Protein AF-A0A3C0Z8K0-F1 (afdb_monomer_lite)

Secondary structure (DSSP, 8-state):
-HHHHHHHHHHHHHHHHHHHT---GGGTSS-SS------SHHHHHHHHHHTS-SS--THHHHSSTT-----TT--S--STTHHHHHTTPPPPSS-TT-HHHH-

Foldseek 3Di:
DVVVVVVVVVVVVVVVVVVVPDDPCVVVVDDPDPDDDCPDPVSVVVVVVVPQFPADQCLVVLQDPNH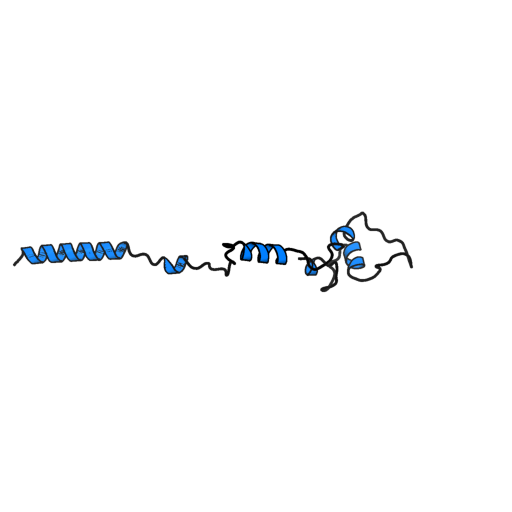DDPDPPPDPDPDPPSVCSVVVHQTDDQDGNHPVRRD

Structure (mmCIF, N/CA/C/O backbone):
data_AF-A0A3C0Z8K0-F1
#
_entry.id   AF-A0A3C0Z8K0-F1
#
loop_
_atom_site.group_PDB
_atom_site.id
_atom_site.type_symbol
_atom_site.label_atom_id
_atom_site.label_alt_id
_atom_site.label_comp_id
_atom_site.label_asym_id
_atom_site.label_entity_id
_atom_site.label_seq_id
_atom_site.pdbx_PDB_ins_code
_atom_site.Cartn_x
_atom_site.Cartn_y
_atom_site.Cartn_z
_atom_site.occupancy
_atom_site.B_iso_or_equiv
_atom_site.auth_seq_id
_atom_site.auth_comp_id
_atom_site.auth_asym_id
_atom_site.auth_atom_id
_atom_site.pdbx_PDB_model_num
ATOM 1 N N . MET A 1 1 ? -28.861 7.751 73.730 1.00 53.06 1 MET A N 1
ATOM 2 C CA . MET A 1 1 ? -28.472 8.427 72.463 1.00 53.06 1 MET A CA 1
ATOM 3 C C . MET A 1 1 ? -27.171 7.926 71.800 1.00 53.06 1 MET A C 1
ATOM 5 O O . MET A 1 1 ? -27.012 8.153 70.609 1.00 53.06 1 MET A O 1
ATOM 9 N N . LYS A 1 2 ? -26.239 7.225 72.479 1.00 55.94 2 LYS A N 1
ATOM 10 C CA . LYS A 1 2 ? -24.938 6.819 71.880 1.00 55.94 2 LYS A CA 1
ATOM 11 C C . LYS A 1 2 ? -24.999 5.697 70.816 1.00 55.94 2 LYS A C 1
ATOM 13 O O . LYS A 1 2 ? -24.159 5.689 69.922 1.00 55.94 2 LYS A O 1
ATOM 18 N N . LYS A 1 3 ? -25.985 4.786 70.869 1.00 57.97 3 LYS A N 1
ATOM 19 C CA . LYS A 1 3 ? -26.106 3.645 69.931 1.00 57.97 3 LYS A CA 1
ATOM 20 C C . LYS A 1 3 ? -26.362 4.087 68.477 1.00 57.97 3 LYS A C 1
ATOM 22 O O . LYS A 1 3 ? -25.677 3.609 67.580 1.00 57.97 3 LYS A O 1
ATOM 27 N N . ASN A 1 4 ? -27.227 5.080 68.248 1.00 62.09 4 ASN A N 1
ATOM 28 C CA . ASN A 1 4 ? -27.535 5.603 66.904 1.00 62.09 4 ASN A CA 1
ATOM 29 C C . ASN A 1 4 ? -26.304 6.206 66.211 1.00 62.09 4 ASN A C 1
ATOM 31 O O . ASN A 1 4 ? -26.113 6.026 65.013 1.00 62.09 4 ASN A O 1
ATOM 35 N N . LYS A 1 5 ? -25.402 6.829 66.981 1.00 69.31 5 LYS A N 1
ATOM 36 C CA . LYS A 1 5 ? -24.144 7.386 66.462 1.00 69.31 5 LYS A CA 1
ATOM 37 C C . LYS A 1 5 ? -23.197 6.300 65.937 1.00 69.31 5 LYS A C 1
ATOM 39 O O . LYS A 1 5 ? -22.395 6.578 65.053 1.00 69.31 5 LYS A O 1
ATOM 44 N N . HIS A 1 6 ? -23.287 5.071 66.449 1.00 75.94 6 HIS A N 1
ATOM 45 C CA . HIS A 1 6 ? -22.459 3.957 65.986 1.00 75.94 6 HIS A CA 1
ATOM 46 C C . HIS A 1 6 ? -22.990 3.334 64.688 1.00 75.94 6 HIS A C 1
ATOM 48 O O . HIS A 1 6 ? -22.188 3.013 63.814 1.00 75.94 6 HIS A O 1
ATOM 54 N N . TYR A 1 7 ? -24.315 3.233 64.531 1.00 84.00 7 TYR A N 1
ATOM 55 C CA . TYR A 1 7 ? -24.954 2.782 63.287 1.00 84.00 7 TYR A CA 1
ATOM 56 C C . TYR A 1 7 ? -24.739 3.773 62.141 1.00 84.00 7 TYR A C 1
ATOM 58 O O . TYR A 1 7 ? -24.374 3.356 61.049 1.00 84.00 7 TYR A O 1
ATOM 66 N N . ILE A 1 8 ? -24.841 5.080 62.413 1.00 86.38 8 ILE A N 1
ATOM 67 C CA . ILE A 1 8 ? -24.546 6.135 61.428 1.00 86.38 8 ILE A CA 1
ATOM 68 C C . ILE A 1 8 ? -23.086 6.052 60.963 1.00 86.38 8 ILE A C 1
ATOM 70 O O . ILE A 1 8 ? -22.814 6.114 59.770 1.00 86.38 8 ILE A O 1
ATOM 74 N N . LYS A 1 9 ? -22.137 5.838 61.886 1.00 86.00 9 LYS A N 1
ATOM 75 C CA . LYS A 1 9 ? -20.719 5.656 61.536 1.00 86.00 9 LYS A CA 1
ATOM 76 C C . LYS A 1 9 ? -20.472 4.409 60.682 1.00 86.00 9 LYS A C 1
ATOM 78 O O . LYS A 1 9 ? -19.659 4.470 59.772 1.00 86.00 9 LYS A O 1
ATOM 83 N N . ARG A 1 10 ? -21.157 3.295 60.965 1.00 89.06 10 ARG A N 1
ATOM 84 C CA . ARG A 1 10 ? -21.050 2.059 60.168 1.00 89.06 10 ARG A CA 1
ATOM 85 C C . ARG A 1 10 ? -21.654 2.226 58.776 1.00 89.06 10 ARG A C 1
ATOM 87 O O . ARG A 1 10 ? -21.037 1.793 57.813 1.00 89.06 10 ARG A O 1
ATOM 94 N N . ALA A 1 11 ? -22.807 2.887 58.677 1.00 88.62 11 ALA A N 1
ATOM 95 C CA . ALA A 1 11 ? -23.441 3.208 57.402 1.00 88.62 11 ALA A CA 1
ATOM 96 C C . ALA A 1 11 ? -22.541 4.106 56.540 1.00 88.62 11 ALA A C 1
ATOM 98 O O . ALA A 1 11 ? -22.325 3.799 55.376 1.00 88.62 11 ALA A O 1
ATOM 99 N N . LEU A 1 12 ? -21.935 5.139 57.140 1.00 89.81 12 LEU A N 1
ATOM 100 C CA . LEU A 1 12 ? -20.989 6.030 56.462 1.00 89.81 12 LEU A CA 1
ATOM 101 C C . LEU A 1 12 ? -19.750 5.281 55.943 1.00 89.81 12 LEU A C 1
ATOM 103 O O . LEU A 1 12 ? -19.271 5.551 54.845 1.00 89.81 12 LEU A O 1
ATOM 107 N N . LEU A 1 13 ? -19.230 4.332 56.726 1.00 90.19 13 LEU A N 1
ATOM 108 C CA . LEU A 1 13 ? -18.063 3.533 56.345 1.00 90.19 13 LEU A CA 1
ATOM 109 C C . LEU A 1 13 ? -18.383 2.587 55.176 1.00 90.19 13 LEU A C 1
ATOM 111 O O . LEU A 1 13 ? -17.567 2.423 54.275 1.00 90.19 13 LEU A O 1
ATOM 115 N N . LEU A 1 14 ? -19.589 2.013 55.172 1.00 89.44 14 LEU A N 1
ATOM 116 C CA . LEU A 1 14 ? -20.107 1.176 54.087 1.00 89.44 14 LEU A CA 1
ATOM 117 C C . LEU A 1 14 ? -20.299 1.971 52.793 1.00 89.44 14 LEU A C 1
ATOM 119 O O . LEU A 1 14 ? -19.849 1.531 51.739 1.00 89.44 14 LEU A O 1
ATOM 123 N N . THR A 1 15 ? -20.898 3.162 52.865 1.00 87.25 15 THR A N 1
ATOM 124 C CA . THR A 1 15 ? -21.084 4.014 51.681 1.00 87.25 15 THR A CA 1
ATOM 125 C C . THR A 1 15 ? -19.754 4.504 51.115 1.00 87.25 15 THR A C 1
ATOM 127 O O . THR A 1 15 ? -19.583 4.515 49.901 1.00 87.25 15 THR A O 1
ATOM 130 N N . MET A 1 16 ? -18.785 4.843 51.973 1.00 86.75 16 MET A N 1
ATOM 131 C CA . MET A 1 16 ? -17.424 5.203 51.552 1.00 86.75 16 MET A CA 1
ATOM 132 C C . MET A 1 16 ? -16.721 4.030 50.851 1.00 86.75 16 MET A C 1
ATOM 134 O O . MET A 1 16 ? -16.051 4.230 49.845 1.00 86.75 16 MET A O 1
ATOM 138 N N . GLY A 1 17 ? -16.912 2.803 51.350 1.00 86.56 17 GLY A N 1
ATOM 139 C CA . GLY A 1 17 ? -16.381 1.586 50.733 1.00 86.56 17 GLY A CA 1
ATOM 140 C C . GLY A 1 17 ? -16.971 1.303 49.350 1.00 86.56 17 GLY A C 1
ATOM 141 O O . GLY A 1 17 ? -16.228 0.967 48.435 1.00 86.56 17 GLY A O 1
ATOM 142 N N . CYS A 1 18 ? -18.280 1.499 49.156 1.00 84.88 18 CYS A N 1
ATOM 143 C CA . CYS A 1 18 ? -18.922 1.317 47.847 1.00 84.88 18 CYS A CA 1
ATOM 144 C C . CYS A 1 18 ? -18.408 2.297 46.781 1.00 84.88 18 CYS A C 1
ATOM 146 O O . CYS A 1 18 ? -18.304 1.923 45.616 1.00 84.88 18 CYS A O 1
ATOM 148 N N . LEU A 1 19 ? -18.048 3.525 47.168 1.00 82.31 19 LEU A N 1
ATOM 149 C CA . LEU A 1 19 ? -17.502 4.525 46.242 1.00 82.31 19 LEU A CA 1
ATOM 150 C C . LEU A 1 19 ? -16.106 4.148 45.716 1.00 82.31 19 LEU A C 1
ATOM 152 O O . LEU A 1 19 ? -15.760 4.541 44.607 1.00 82.31 19 LEU A O 1
ATOM 156 N N . LEU A 1 20 ? -15.333 3.352 46.466 1.00 80.25 20 LEU A N 1
ATOM 157 C CA . LEU A 1 20 ? -14.007 2.876 46.043 1.00 80.25 20 LEU A CA 1
ATOM 158 C C . LEU A 1 20 ? -14.067 1.799 44.947 1.00 80.25 20 LEU A C 1
ATOM 160 O O . LEU A 1 20 ? -13.072 1.586 44.262 1.00 80.25 20 LEU A O 1
ATOM 164 N N . PHE A 1 21 ? -15.213 1.135 44.764 1.00 77.94 21 PHE A N 1
ATOM 165 C CA . PHE A 1 21 ? -15.417 0.127 43.714 1.00 77.94 21 PHE A CA 1
ATOM 166 C C . PHE A 1 21 ? -16.086 0.690 42.449 1.00 77.94 21 PHE A C 1
ATOM 168 O O . PHE A 1 21 ? -16.342 -0.056 41.507 1.00 77.94 21 PHE A O 1
ATOM 175 N N . SER A 1 22 ? -16.370 1.994 42.403 1.00 76.19 22 SER A N 1
ATOM 176 C CA . SER A 1 22 ? -16.898 2.650 41.206 1.00 76.19 22 SER A CA 1
ATOM 177 C C . SER A 1 22 ? -15.747 2.997 40.255 1.00 76.19 22 SER A C 1
ATOM 179 O O . SER A 1 22 ? -15.047 3.982 40.479 1.00 76.19 22 SER A O 1
ATOM 181 N N . SER A 1 23 ? -15.544 2.216 39.189 1.00 73.06 23 SER A N 1
ATOM 182 C CA . SER A 1 23 ? -14.592 2.550 38.119 1.00 73.06 23 SER A CA 1
ATOM 183 C C . SER A 1 23 ? -15.286 3.230 36.931 1.00 73.06 23 SER A C 1
ATOM 185 O O . SER A 1 23 ? -16.393 2.867 36.534 1.00 73.06 23 SER A O 1
ATOM 187 N N . CYS A 1 24 ? -14.622 4.222 36.331 1.00 74.25 24 CYS A N 1
ATOM 188 C CA . CYS A 1 24 ? -15.046 4.833 35.070 1.00 74.25 24 CYS A CA 1
ATOM 189 C C . CYS A 1 24 ? -14.491 4.028 33.885 1.00 74.25 24 CYS A C 1
ATOM 191 O O . CYS A 1 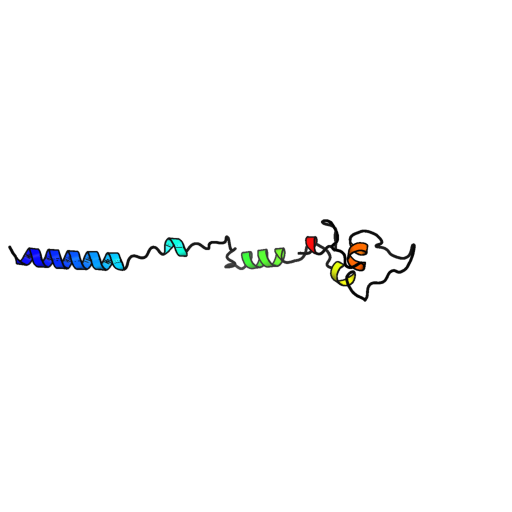24 ? -13.477 4.407 33.307 1.00 74.25 24 CYS A O 1
ATOM 193 N N . ASN A 1 25 ? -15.152 2.929 33.512 1.00 72.81 25 ASN A N 1
ATOM 194 C CA . ASN A 1 25 ? -14.720 2.108 32.366 1.00 72.81 25 ASN A CA 1
ATOM 195 C C . ASN A 1 25 ? -14.955 2.794 31.010 1.00 72.81 25 ASN A C 1
ATOM 197 O O . ASN A 1 25 ? -14.189 2.583 30.079 1.00 72.81 25 ASN A O 1
ATOM 201 N N . LYS A 1 26 ? -15.916 3.728 30.942 1.00 75.06 26 LYS A N 1
ATOM 202 C CA . LYS A 1 26 ? -16.325 4.411 29.704 1.00 75.06 26 LYS A CA 1
ATOM 203 C C . LYS A 1 26 ? -15.176 5.074 28.924 1.00 75.06 26 LYS A C 1
ATOM 205 O O . LYS A 1 26 ? -15.293 5.249 27.721 1.00 75.06 26 LYS A O 1
ATOM 210 N N . PHE A 1 27 ? -14.091 5.475 29.592 1.00 76.44 27 PHE A N 1
ATOM 211 C CA . PHE A 1 27 ? -12.933 6.081 28.924 1.00 76.44 27 PHE A CA 1
ATOM 212 C C . PHE A 1 27 ? -12.067 5.063 28.162 1.00 76.44 27 PHE A C 1
ATOM 214 O O . PHE A 1 27 ? -11.426 5.434 27.188 1.00 76.44 27 PHE A O 1
ATOM 221 N N . LEU A 1 28 ? -12.042 3.800 28.597 1.00 76.25 28 LEU A N 1
ATOM 222 C CA . LEU A 1 28 ? -11.248 2.727 27.981 1.00 76.25 28 LEU A CA 1
ATOM 223 C C . LEU A 1 28 ? -12.076 1.822 27.059 1.00 76.25 28 LEU A C 1
ATOM 225 O O . LEU A 1 28 ? -11.507 0.970 26.385 1.00 76.25 28 LEU A O 1
ATOM 229 N N . ASP A 1 29 ? -13.396 2.003 27.044 1.00 79.12 29 ASP A N 1
ATOM 230 C CA . ASP A 1 29 ? -14.312 1.234 26.199 1.00 79.12 29 ASP A CA 1
ATOM 231 C C . ASP A 1 29 ? -14.368 1.761 24.750 1.00 79.12 29 ASP A C 1
ATOM 233 O O . ASP A 1 29 ? -14.840 1.052 23.864 1.00 79.12 29 ASP A O 1
ATOM 237 N N . GLU A 1 30 ? -13.888 2.984 24.491 1.00 78.69 30 GLU A N 1
ATOM 238 C CA . GLU A 1 30 ? -13.814 3.550 23.141 1.00 78.69 30 GLU A CA 1
ATOM 239 C C . GLU A 1 30 ? -12.461 3.223 22.507 1.00 78.69 30 GLU A C 1
ATOM 241 O O . GLU A 1 30 ? -11.400 3.489 23.081 1.00 78.69 30 GLU A O 1
ATOM 246 N N . ASN A 1 31 ? -12.490 2.664 21.301 1.00 77.69 31 ASN A N 1
ATOM 247 C CA . ASN A 1 31 ? -11.270 2.379 20.565 1.00 77.69 31 ASN A CA 1
ATOM 248 C C . ASN A 1 31 ? -10.640 3.711 20.110 1.00 77.69 31 ASN A C 1
ATOM 250 O O . ASN A 1 31 ? -11.319 4.513 19.467 1.00 77.69 31 ASN A O 1
ATOM 254 N N . PRO A 1 32 ? -9.362 3.998 20.427 1.00 77.06 32 PRO A N 1
ATOM 255 C CA . PRO A 1 32 ? -8.727 5.255 20.027 1.00 77.06 32 PRO A CA 1
ATOM 256 C C . PRO A 1 32 ? -8.535 5.378 18.508 1.00 77.06 32 PRO A C 1
ATOM 258 O O . PRO A 1 32 ? -8.229 6.466 18.021 1.00 77.06 32 PRO A O 1
ATOM 261 N N . ASP A 1 33 ? -8.700 4.283 17.760 1.00 76.50 33 ASP A N 1
ATOM 262 C CA . ASP A 1 33 ? -8.798 4.289 16.309 1.00 76.50 33 ASP A CA 1
ATOM 263 C C . ASP A 1 33 ? -10.221 3.940 15.845 1.00 76.50 33 ASP A C 1
ATOM 265 O O . ASP A 1 33 ? -10.940 3.162 16.466 1.00 76.50 33 ASP A O 1
ATOM 269 N N . MET A 1 34 ? -10.649 4.513 14.718 1.00 70.31 34 MET A N 1
ATOM 270 C CA . MET A 1 34 ? -11.910 4.134 14.069 1.00 70.31 34 MET A CA 1
ATOM 271 C C . MET A 1 34 ? -11.762 2.774 13.365 1.00 70.31 34 MET A C 1
ATOM 273 O O . MET A 1 34 ? -11.907 2.671 12.144 1.00 70.31 34 MET A O 1
ATOM 277 N N . ARG A 1 35 ? -11.421 1.713 14.102 1.00 78.00 35 ARG A N 1
ATOM 278 C CA . ARG A 1 35 ? -11.386 0.358 13.546 1.00 78.00 35 ARG A CA 1
ATOM 279 C C . ARG A 1 35 ? -12.781 -0.067 13.126 1.00 78.00 35 ARG A C 1
ATOM 281 O O . ARG A 1 35 ? -13.734 -0.033 13.897 1.00 78.00 35 ARG A O 1
ATOM 288 N N . THR A 1 36 ? -12.883 -0.522 11.884 1.00 81.94 36 THR A N 1
ATOM 289 C CA . THR A 1 36 ? -14.119 -1.115 11.384 1.00 81.94 36 THR A CA 1
ATOM 290 C C . THR A 1 36 ? -14.348 -2.456 12.078 1.00 81.94 36 THR A C 1
ATOM 292 O O . THR A 1 36 ? -13.533 -3.368 11.967 1.00 81.94 36 THR A O 1
ATOM 295 N N . GLU A 1 37 ? -15.466 -2.596 12.787 1.00 87.00 37 GLU A N 1
ATOM 296 C CA . GLU A 1 37 ? -15.855 -3.863 13.408 1.00 87.00 37 GLU A CA 1
ATOM 297 C C . GLU A 1 37 ? -16.450 -4.836 12.384 1.00 87.00 37 GLU A C 1
ATOM 299 O O . GLU A 1 37 ? -17.574 -4.628 11.918 1.00 87.00 37 GLU A O 1
ATOM 304 N N . ILE A 1 38 ? -15.756 -5.931 12.074 1.00 88.88 38 ILE A N 1
ATOM 305 C CA . ILE A 1 38 ? -16.163 -6.922 11.064 1.00 88.88 38 ILE A CA 1
ATOM 306 C C . ILE A 1 38 ? -16.993 -8.042 11.718 1.00 88.88 38 ILE A C 1
ATOM 308 O O . ILE A 1 38 ? -16.566 -9.186 11.833 1.00 88.88 38 ILE A O 1
ATOM 312 N N . ASN A 1 39 ? -18.195 -7.695 12.176 1.00 93.06 39 ASN A N 1
ATOM 313 C CA . ASN A 1 39 ? -19.040 -8.593 12.981 1.00 93.06 39 ASN A CA 1
ATOM 314 C C . ASN A 1 39 ? -20.201 -9.238 12.201 1.00 93.06 39 ASN A C 1
ATOM 316 O O . ASN A 1 39 ? -21.000 -9.973 12.777 1.00 93.06 39 ASN A O 1
ATOM 320 N N . THR A 1 40 ? -20.336 -8.951 10.904 1.00 95.06 40 THR A N 1
ATOM 321 C CA . THR A 1 40 ? -21.407 -9.496 10.057 1.00 95.06 40 THR A CA 1
ATOM 322 C C . THR A 1 40 ? -20.856 -9.985 8.727 1.00 95.06 40 THR A C 1
ATOM 324 O O . THR A 1 40 ? -19.826 -9.504 8.254 1.00 95.06 40 THR A O 1
ATOM 327 N N . VAL A 1 41 ? -21.576 -10.918 8.099 1.00 94.44 41 VAL A N 1
ATOM 328 C CA . VAL A 1 41 ? -21.226 -11.446 6.772 1.00 94.44 41 VAL A CA 1
ATOM 329 C C . VAL A 1 41 ? -21.124 -10.320 5.739 1.00 94.44 41 VAL A C 1
ATOM 331 O O . VAL A 1 41 ? -20.163 -10.285 4.978 1.00 94.44 41 VAL A O 1
ATOM 334 N N . ASP A 1 42 ? -22.041 -9.351 5.767 1.00 93.62 42 ASP A N 1
ATOM 335 C CA . ASP A 1 42 ? -22.018 -8.212 4.839 1.00 93.62 42 ASP A CA 1
ATOM 336 C C . ASP A 1 42 ? -20.753 -7.357 4.990 1.00 93.62 42 ASP A C 1
ATOM 338 O O . ASP A 1 42 ? -20.163 -6.936 3.996 1.00 93.62 42 ASP A O 1
ATOM 342 N N . LYS A 1 43 ? -20.290 -7.137 6.227 1.00 93.00 43 LYS A N 1
ATOM 343 C CA . LYS A 1 43 ? -19.051 -6.391 6.485 1.00 93.00 43 LYS A CA 1
ATOM 344 C C . LYS A 1 43 ? -17.812 -7.159 6.023 1.00 93.00 43 LYS A C 1
ATOM 346 O O . LYS A 1 43 ? -16.881 -6.551 5.505 1.00 93.00 43 LYS A O 1
ATOM 351 N N . VAL A 1 44 ? -17.811 -8.488 6.164 1.00 93.25 44 VAL A N 1
ATOM 352 C CA . VAL A 1 44 ? -16.755 -9.346 5.598 1.00 93.25 44 VAL A CA 1
ATOM 353 C C . VAL A 1 44 ? -16.749 -9.241 4.073 1.00 93.25 44 VAL A C 1
ATOM 355 O O . VAL A 1 44 ? -15.688 -9.068 3.478 1.00 93.25 44 VAL A O 1
ATOM 358 N N . ALA A 1 45 ? -17.922 -9.305 3.438 1.00 93.75 45 ALA A N 1
ATOM 359 C CA . ALA A 1 45 ? -18.046 -9.207 1.987 1.00 93.75 45 ALA A CA 1
ATOM 360 C C . ALA A 1 45 ? -17.543 -7.854 1.458 1.00 93.75 45 ALA A C 1
ATOM 362 O O . ALA A 1 45 ? -16.808 -7.821 0.474 1.00 93.75 45 ALA A O 1
ATOM 363 N N . GLN A 1 46 ? -17.872 -6.749 2.133 1.00 90.81 46 GLN A N 1
ATOM 364 C CA . GLN A 1 46 ? -17.381 -5.414 1.773 1.00 90.81 46 GLN A CA 1
ATOM 365 C C . GLN A 1 46 ? -15.857 -5.312 1.859 1.00 90.81 46 GLN A C 1
ATOM 367 O O . GLN A 1 46 ? -15.232 -4.834 0.913 1.00 90.81 46 GLN A O 1
ATOM 372 N N . LEU A 1 47 ? -15.258 -5.807 2.949 1.00 91.12 47 LEU A N 1
ATOM 373 C CA . LEU A 1 47 ? -13.802 -5.830 3.090 1.00 91.12 47 LEU A CA 1
ATOM 374 C C . LEU A 1 47 ? -13.160 -6.646 1.964 1.00 91.12 47 LEU A C 1
ATOM 376 O O . LEU A 1 47 ? -12.250 -6.158 1.297 1.00 91.12 47 LEU A O 1
ATOM 380 N N . LEU A 1 48 ? -13.661 -7.859 1.724 1.00 92.12 48 LEU A N 1
ATOM 381 C CA . LEU A 1 48 ? -13.124 -8.754 0.703 1.00 92.12 48 LEU A CA 1
ATOM 382 C C . LEU A 1 48 ? -13.164 -8.124 -0.693 1.00 92.12 48 LEU A C 1
ATOM 384 O O . LEU A 1 48 ? -12.176 -8.190 -1.414 1.00 92.12 48 LEU A O 1
ATOM 388 N N . VAL A 1 49 ? -14.279 -7.494 -1.071 1.00 89.88 49 VAL A N 1
ATOM 389 C CA . VAL A 1 49 ? -14.414 -6.841 -2.382 1.00 89.88 49 VAL A CA 1
ATOM 390 C C . VAL A 1 49 ? -13.461 -5.654 -2.505 1.00 89.88 49 VAL A C 1
ATOM 392 O O . VAL A 1 49 ? -12.822 -5.505 -3.542 1.00 89.88 49 VAL A O 1
ATOM 395 N N . SER A 1 50 ? -13.314 -4.845 -1.451 1.00 88.25 50 SER A N 1
ATOM 396 C CA . SER A 1 50 ? -12.375 -3.713 -1.457 1.00 88.25 50 SER A CA 1
ATOM 397 C C . SER A 1 50 ? -10.902 -4.127 -1.490 1.00 88.25 50 SER A C 1
ATOM 399 O O . SER A 1 50 ? -10.065 -3.336 -1.908 1.00 88.25 50 SER A O 1
ATOM 401 N N . ALA A 1 51 ? -10.583 -5.355 -1.072 1.00 88.69 51 ALA A N 1
ATOM 402 C CA . ALA A 1 51 ? -9.220 -5.873 -1.069 1.00 88.69 51 ALA A CA 1
ATOM 403 C C . ALA A 1 51 ? -8.732 -6.316 -2.459 1.00 88.69 51 ALA A C 1
ATOM 405 O O . ALA A 1 51 ? -7.540 -6.571 -2.627 1.00 88.69 51 ALA A O 1
ATOM 406 N N . TYR A 1 52 ? -9.621 -6.436 -3.452 1.00 89.56 52 TYR A N 1
ATOM 407 C CA . TYR A 1 52 ? -9.196 -6.747 -4.813 1.00 89.56 52 TYR A CA 1
ATOM 408 C C . TYR A 1 52 ? -8.530 -5.524 -5.458 1.00 89.56 52 TYR A C 1
ATOM 410 O O . TYR A 1 52 ? -9.141 -4.453 -5.504 1.00 89.56 52 TYR A O 1
ATOM 418 N N . PRO A 1 53 ? -7.310 -5.673 -6.003 1.00 87.81 53 PRO A N 1
ATOM 419 C CA . PRO A 1 53 ? -6.611 -4.570 -6.642 1.00 87.81 53 PRO A CA 1
ATOM 420 C C . PRO A 1 53 ? -7.379 -4.102 -7.881 1.00 87.81 53 PRO A C 1
ATOM 422 O O . PRO A 1 53 ? -7.780 -4.902 -8.729 1.00 87.81 53 PRO A O 1
ATOM 425 N N . GLY A 1 54 ? -7.570 -2.788 -8.001 1.00 88.94 54 GLY A N 1
ATOM 426 C CA . GLY A 1 54 ? -8.229 -2.167 -9.157 1.00 88.94 54 GLY A CA 1
ATOM 427 C C . GLY A 1 54 ? -7.317 -1.984 -10.375 1.00 88.94 54 GLY A C 1
ATOM 428 O O . GLY A 1 54 ? -7.787 -1.581 -11.438 1.00 88.94 54 GLY A O 1
ATOM 429 N N . TYR A 1 55 ? -6.021 -2.260 -10.223 1.00 89.44 55 TYR A N 1
ATOM 430 C CA . TYR A 1 55 ? -4.983 -1.975 -11.211 1.00 89.44 55 TYR A CA 1
ATOM 431 C C . TYR A 1 55 ? -4.079 -3.188 -11.431 1.00 89.44 55 TYR A C 1
ATOM 433 O O . TYR A 1 55 ? -4.079 -4.145 -10.660 1.00 89.44 55 TYR A O 1
ATOM 441 N N . SER A 1 56 ? -3.322 -3.164 -12.524 1.00 88.06 56 SER A N 1
ATOM 442 C CA . SER A 1 56 ? -2.432 -4.259 -12.905 1.00 88.06 56 SER A CA 1
ATOM 443 C C . SER A 1 56 ? -1.216 -4.351 -11.979 1.00 88.06 56 SER A C 1
ATOM 445 O O . SER A 1 56 ? -0.626 -3.337 -11.611 1.00 88.06 56 SER A O 1
ATOM 447 N N . TYR A 1 57 ? -0.798 -5.581 -11.673 1.00 89.44 57 TYR A N 1
ATOM 448 C CA . TYR A 1 57 ? 0.418 -5.876 -10.912 1.00 89.44 57 TYR A CA 1
ATOM 449 C C . TYR A 1 57 ? 1.671 -5.983 -11.792 1.00 89.44 57 TYR A C 1
ATOM 451 O O . TYR A 1 57 ? 2.717 -6.385 -11.304 1.00 89.44 57 TYR A O 1
ATOM 459 N N . PHE A 1 58 ? 1.607 -5.642 -13.084 1.00 87.12 58 PHE A N 1
ATOM 460 C CA . PHE A 1 58 ? 2.709 -5.873 -14.032 1.00 87.12 58 PHE A CA 1
ATOM 461 C C . PHE A 1 58 ? 4.051 -5.246 -13.607 1.00 87.12 58 PHE A C 1
ATOM 463 O O . PHE A 1 58 ? 5.110 -5.721 -14.014 1.00 87.12 58 PHE A O 1
ATOM 470 N N . PHE A 1 59 ? 4.020 -4.247 -12.717 1.00 88.44 59 PHE A N 1
ATOM 471 C CA . PHE A 1 59 ? 5.220 -3.685 -12.103 1.00 88.44 59 PHE A CA 1
ATOM 472 C C . PHE A 1 59 ? 6.102 -4.733 -11.419 1.00 88.44 59 PHE A C 1
ATOM 474 O O . PHE A 1 59 ? 7.316 -4.564 -11.389 1.00 88.44 59 PHE A O 1
ATOM 481 N N . THR A 1 60 ? 5.519 -5.821 -10.905 1.00 90.12 60 THR A N 1
ATOM 482 C CA . THR A 1 60 ? 6.269 -6.895 -10.249 1.00 90.12 60 THR A CA 1
ATOM 483 C C . THR A 1 60 ? 7.098 -7.717 -11.219 1.00 90.12 60 THR A C 1
ATOM 485 O O . THR A 1 60 ? 7.995 -8.400 -10.759 1.00 90.12 60 THR A O 1
ATOM 488 N N . GLU A 1 61 ? 6.770 -7.709 -12.515 1.00 88.12 61 GLU A N 1
ATOM 489 C CA . GLU A 1 61 ? 7.530 -8.403 -13.564 1.00 88.12 61 GLU A CA 1
ATOM 490 C C . GLU A 1 61 ? 8.540 -7.456 -14.215 1.00 88.12 61 GLU A C 1
ATOM 492 O O . GLU A 1 61 ? 9.683 -7.833 -14.452 1.00 88.12 61 GLU A O 1
ATOM 497 N N . SER A 1 62 ? 8.137 -6.207 -14.478 1.00 85.94 62 SER A N 1
ATOM 498 C CA . SER A 1 62 ? 9.025 -5.185 -15.059 1.00 85.94 62 SER A CA 1
ATOM 499 C C . SER A 1 62 ? 10.215 -4.860 -14.164 1.00 85.94 62 SER A C 1
ATOM 501 O O . SER A 1 62 ? 11.274 -4.477 -14.649 1.00 85.94 62 SER A O 1
ATOM 503 N N . ALA A 1 63 ? 10.018 -5.024 -12.861 1.00 86.31 63 ALA A N 1
ATOM 504 C CA . ALA A 1 63 ? 11.022 -4.889 -11.831 1.00 86.31 63 ALA A CA 1
ATOM 505 C C . ALA A 1 63 ? 11.530 -6.300 -11.461 1.00 86.31 63 ALA A C 1
ATOM 507 O O . ALA A 1 63 ? 11.371 -6.756 -10.330 1.00 86.31 63 ALA A O 1
ATOM 508 N N . THR A 1 64 ? 12.085 -7.027 -12.438 1.00 86.75 64 THR A N 1
ATOM 509 C CA . THR A 1 64 ? 12.787 -8.314 -12.263 1.00 86.75 64 THR A CA 1
ATOM 510 C C . THR A 1 64 ? 13.948 -8.412 -13.247 1.00 86.75 64 THR A C 1
ATOM 512 O O . THR A 1 64 ? 14.065 -7.617 -14.178 1.00 86.75 64 THR A O 1
ATOM 515 N N . ASP A 1 65 ? 14.797 -9.420 -13.073 1.00 87.81 65 ASP A N 1
ATOM 516 C CA . ASP A 1 65 ? 15.850 -9.780 -14.023 1.00 87.81 65 ASP A CA 1
ATOM 517 C C . ASP A 1 65 ? 15.342 -10.536 -15.267 1.00 87.81 65 ASP A C 1
ATOM 519 O O . ASP A 1 65 ? 16.122 -10.775 -16.186 1.00 87.81 65 ASP A O 1
ATOM 523 N N . ASN A 1 66 ? 14.047 -10.867 -15.342 1.00 87.12 66 ASN A N 1
ATOM 524 C CA . ASN A 1 66 ? 13.421 -11.452 -16.535 1.00 87.12 66 ASN A CA 1
ATOM 525 C C . ASN A 1 66 ? 12.979 -10.400 -17.564 1.00 87.12 66 ASN A C 1
ATOM 527 O O . ASN A 1 66 ? 12.526 -10.751 -18.658 1.00 87.12 66 ASN A O 1
ATOM 531 N N . PHE A 1 67 ? 13.084 -9.114 -17.227 1.00 85.81 67 PHE A N 1
ATOM 532 C CA . PHE A 1 67 ? 12.702 -8.019 -18.105 1.00 85.81 67 PHE A CA 1
ATOM 533 C C . PHE A 1 67 ? 13.923 -7.478 -18.859 1.00 85.81 67 PHE A C 1
ATOM 535 O O . PHE A 1 67 ? 14.937 -7.129 -18.259 1.00 85.81 67 PHE A O 1
ATOM 542 N N . GLU A 1 68 ? 13.830 -7.393 -20.187 1.00 84.75 68 GLU A N 1
ATOM 543 C CA . GLU A 1 68 ? 14.944 -7.000 -21.058 1.00 84.75 68 GLU A CA 1
ATOM 544 C C . GLU A 1 68 ? 14.521 -5.928 -22.072 1.00 84.75 68 GLU A C 1
ATOM 546 O O . GLU A 1 68 ? 13.394 -5.932 -22.583 1.00 84.75 68 GLU A O 1
ATOM 551 N N . ASP A 1 69 ? 15.455 -5.030 -22.396 1.00 84.81 69 ASP A N 1
ATOM 552 C CA . 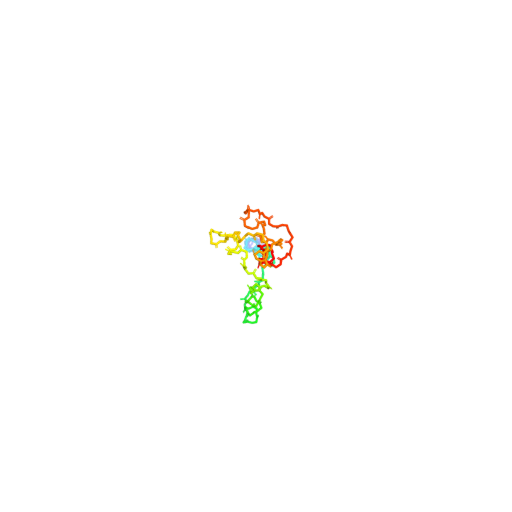ASP A 1 69 ? 15.335 -4.104 -23.519 1.00 84.81 69 ASP A CA 1
ATOM 553 C C . ASP A 1 69 ? 15.509 -4.847 -24.856 1.00 84.81 69 ASP A C 1
ATOM 555 O O . ASP A 1 69 ? 16.574 -5.374 -25.173 1.00 84.81 69 ASP A O 1
ATOM 559 N N . LYS A 1 70 ? 14.451 -4.863 -25.673 1.00 84.69 70 LYS A N 1
ATOM 560 C CA . LYS A 1 70 ? 14.438 -5.524 -26.989 1.00 84.69 70 LYS A CA 1
ATOM 561 C C . LYS A 1 70 ? 15.025 -4.660 -28.113 1.00 84.69 70 LYS A C 1
ATOM 563 O O . LYS A 1 70 ? 15.082 -5.109 -29.260 1.00 84.69 70 LYS A O 1
ATOM 568 N N . GLY A 1 71 ? 15.470 -3.445 -27.802 1.00 79.88 71 GLY A N 1
ATOM 569 C CA . GLY A 1 71 ? 16.091 -2.512 -28.729 1.00 79.88 71 GLY A CA 1
ATOM 570 C C . GLY A 1 71 ? 15.111 -1.563 -29.436 1.00 79.88 71 GLY A C 1
ATOM 571 O O . GLY A 1 71 ? 13.888 -1.656 -29.295 1.00 79.88 71 GLY A O 1
ATOM 572 N N . PRO A 1 72 ? 15.636 -0.612 -30.233 1.00 80.00 72 PRO A N 1
ATOM 573 C CA . PRO A 1 72 ? 14.842 0.465 -30.818 1.00 80.00 72 PRO A CA 1
ATOM 574 C C . PRO A 1 72 ? 13.722 -0.047 -31.729 1.00 80.00 72 PRO A C 1
ATOM 576 O O . PRO A 1 72 ? 13.957 -0.825 -32.652 1.00 80.00 72 PRO A O 1
ATOM 579 N N . GLY A 1 73 ? 12.497 0.428 -31.496 1.00 74.69 73 GLY A N 1
ATOM 580 C CA . GLY A 1 73 ? 11.324 0.059 -32.297 1.00 74.69 73 GLY A CA 1
ATOM 581 C C . GLY A 1 73 ? 10.774 -1.342 -32.017 1.00 74.69 73 GLY A C 1
ATOM 582 O O . GLY A 1 73 ? 9.783 -1.727 -32.634 1.00 74.69 73 GLY A O 1
ATOM 583 N N . GLN A 1 74 ? 11.375 -2.082 -31.082 1.00 71.56 74 GLN A N 1
ATOM 584 C CA . GLN A 1 74 ? 10.920 -3.395 -30.648 1.00 71.56 74 GLN A CA 1
ATOM 585 C C . GLN A 1 74 ? 10.475 -3.301 -29.187 1.00 71.56 74 GLN A C 1
ATOM 587 O O . GLN A 1 74 ? 11.285 -3.184 -28.278 1.00 71.56 74 GLN A O 1
ATOM 592 N N . GLY A 1 75 ? 9.163 -3.324 -28.950 1.00 69.06 75 GLY A N 1
ATOM 593 C CA . GLY A 1 75 ? 8.590 -3.244 -27.605 1.00 69.06 75 GLY A CA 1
ATOM 594 C C . GLY A 1 75 ? 7.325 -2.394 -27.554 1.00 69.06 75 GLY A C 1
ATOM 595 O O . GLY A 1 75 ? 7.255 -1.313 -28.128 1.00 69.06 75 GLY A O 1
ATOM 596 N N . SER A 1 76 ? 6.308 -2.884 -26.851 1.00 65.31 76 SER A N 1
ATOM 597 C CA . SER A 1 76 ? 4.999 -2.230 -26.718 1.00 65.31 76 SER A CA 1
ATOM 598 C C . SER A 1 76 ? 4.934 -1.192 -25.589 1.00 65.31 76 SER A C 1
ATOM 600 O O . SER A 1 76 ? 3.901 -0.551 -25.409 1.00 65.31 76 SER A O 1
ATOM 602 N N . HIS A 1 77 ? 6.016 -1.008 -24.825 1.00 67.12 77 HIS A N 1
ATOM 603 C CA . HIS A 1 77 ? 5.962 -0.313 -23.539 1.00 67.12 77 HIS A CA 1
ATOM 604 C C . HIS A 1 77 ? 7.218 0.511 -23.221 1.00 67.12 77 HIS A C 1
ATOM 606 O O . HIS A 1 77 ? 7.825 0.384 -22.162 1.00 67.12 77 HIS A O 1
ATOM 612 N N . LEU A 1 78 ? 7.592 1.387 -24.148 1.00 72.25 78 LEU A N 1
ATOM 613 C CA . LEU A 1 78 ? 8.723 2.314 -24.007 1.00 72.25 78 LEU A CA 1
ATOM 614 C C . LEU A 1 78 ? 8.328 3.621 -23.291 1.00 72.25 78 LEU A C 1
ATOM 616 O O . LEU A 1 78 ? 8.865 4.681 -23.589 1.00 72.25 78 LEU A O 1
ATOM 620 N N . ASN A 1 79 ? 7.348 3.567 -22.389 1.00 79.19 79 ASN A N 1
ATOM 621 C CA . ASN A 1 79 ? 6.816 4.729 -21.677 1.00 79.19 79 ASN A CA 1
ATOM 622 C C . ASN A 1 79 ? 6.826 4.474 -20.166 1.00 79.19 79 ASN A C 1
ATOM 624 O O . ASN A 1 79 ? 6.907 3.328 -19.720 1.00 79.19 79 ASN A O 1
ATOM 628 N N . GLN A 1 80 ? 6.684 5.538 -19.376 1.00 81.62 80 GLN A N 1
ATOM 629 C CA . GLN A 1 80 ? 6.481 5.405 -17.934 1.00 81.62 80 GLN A CA 1
ATOM 630 C C . GLN A 1 80 ? 5.191 4.626 -17.615 1.00 81.62 80 GLN A C 1
ATOM 632 O O . GLN A 1 80 ? 4.207 4.776 -18.348 1.00 81.62 80 GLN A O 1
ATOM 637 N N . PRO A 1 81 ? 5.164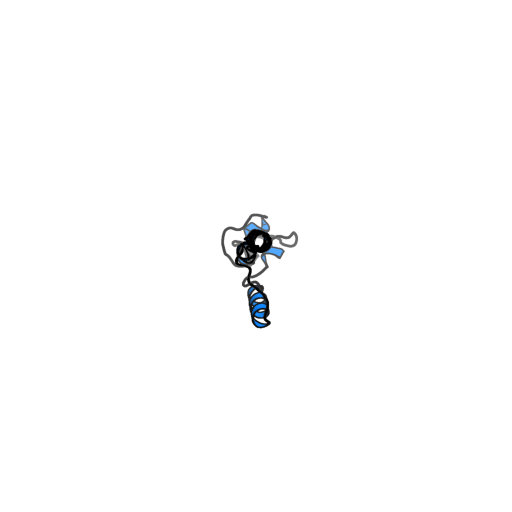 3.792 -16.555 1.00 87.00 81 PRO A N 1
ATOM 638 C CA . PRO A 1 81 ? 6.209 3.593 -15.534 1.00 87.00 81 PRO A CA 1
ATOM 639 C C . PRO A 1 81 ? 7.265 2.518 -15.867 1.00 87.00 81 PRO A C 1
ATOM 641 O O . PRO A 1 81 ? 8.142 2.239 -15.057 1.00 87.00 81 PRO A O 1
ATOM 644 N N . MET A 1 82 ? 7.189 1.875 -17.036 1.00 85.62 82 MET A N 1
ATOM 645 C CA . MET A 1 82 ? 7.973 0.668 -17.350 1.00 85.62 82 MET A CA 1
ATOM 646 C C . MET A 1 82 ? 9.480 0.927 -17.425 1.00 85.62 82 MET A C 1
ATOM 648 O O . MET A 1 82 ? 10.268 0.082 -17.013 1.00 85.62 82 MET A O 1
ATOM 652 N N . ILE A 1 83 ? 9.876 2.099 -17.930 1.00 84.44 83 ILE A N 1
ATOM 653 C CA . ILE A 1 83 ? 11.287 2.497 -18.005 1.00 84.44 83 ILE A CA 1
ATOM 654 C C . ILE A 1 83 ? 11.862 2.694 -16.602 1.00 84.44 83 ILE A C 1
ATOM 656 O O . ILE A 1 83 ? 12.950 2.196 -16.322 1.00 84.44 83 ILE A O 1
ATOM 660 N N . ASP A 1 84 ? 11.145 3.398 -15.725 1.00 88.94 84 ASP A N 1
ATO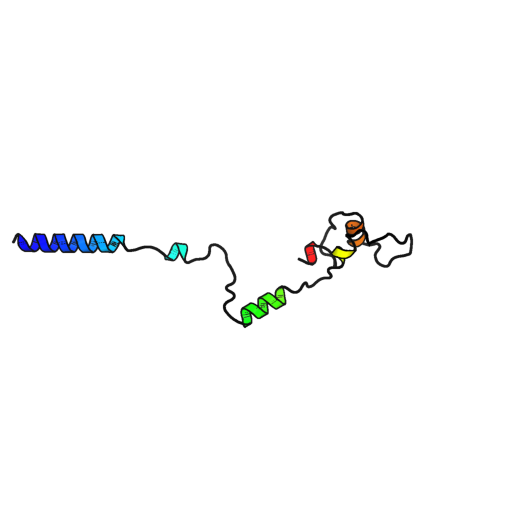M 661 C CA . ASP A 1 84 ? 11.608 3.622 -14.356 1.00 88.94 84 ASP A CA 1
ATOM 662 C C . ASP A 1 84 ? 11.726 2.300 -13.597 1.00 88.94 84 ASP A C 1
ATOM 664 O O . ASP A 1 84 ? 12.766 2.042 -12.999 1.00 88.94 84 ASP A O 1
ATOM 668 N N . LEU A 1 85 ? 10.733 1.415 -13.722 1.00 88.31 85 LEU A N 1
ATOM 669 C CA . LEU A 1 85 ? 10.751 0.091 -13.095 1.00 88.31 85 LEU A CA 1
ATOM 670 C C . LEU A 1 85 ? 11.913 -0.782 -13.589 1.00 88.31 85 LEU A C 1
ATOM 672 O O . LEU A 1 85 ? 12.615 -1.368 -12.768 1.00 88.31 85 LEU A O 1
ATOM 676 N N . TYR A 1 86 ? 12.164 -0.814 -14.903 1.00 86.25 86 TYR A N 1
ATOM 677 C CA . TYR A 1 86 ? 13.317 -1.516 -15.481 1.00 86.25 86 TYR A CA 1
ATOM 678 C C . TYR A 1 86 ? 14.655 -0.960 -14.969 1.00 86.25 86 TYR A C 1
ATOM 680 O O . TYR A 1 86 ? 15.609 -1.702 -14.743 1.00 86.25 86 TYR A O 1
ATOM 688 N N . LEU A 1 87 ? 14.731 0.356 -14.754 1.00 88.94 87 LEU A N 1
ATOM 689 C CA . LEU A 1 87 ? 15.905 1.034 -14.202 1.00 88.94 87 LEU A CA 1
ATOM 690 C C . LEU A 1 87 ? 15.947 1.032 -12.665 1.00 88.94 87 LEU A C 1
ATOM 692 O O . LEU A 1 87 ? 16.812 1.706 -12.099 1.00 88.94 87 LEU A O 1
ATOM 696 N N . TRP A 1 88 ? 15.040 0.311 -11.998 1.00 88.62 88 TRP A N 1
ATOM 697 C CA . TRP A 1 88 ? 14.900 0.278 -10.538 1.00 88.62 88 TRP A CA 1
ATOM 698 C C . TRP A 1 88 ? 14.762 1.661 -9.894 1.00 88.62 88 TRP A C 1
ATOM 700 O O . TRP A 1 88 ? 15.301 1.932 -8.820 1.00 88.62 88 TRP A O 1
ATOM 710 N N . LYS A 1 89 ? 14.054 2.556 -10.575 1.00 89.62 89 LYS A N 1
ATOM 711 C CA . LYS A 1 89 ? 13.669 3.875 -10.083 1.00 89.62 89 LYS A CA 1
ATOM 712 C C . LYS A 1 89 ? 12.218 3.842 -9.639 1.00 89.62 89 LYS A C 1
ATOM 714 O O . LYS A 1 89 ? 11.399 3.145 -10.235 1.00 89.62 89 LYS A O 1
ATOM 719 N N . ASP A 1 90 ? 11.910 4.640 -8.625 1.00 87.56 90 ASP A N 1
ATOM 720 C CA . ASP A 1 90 ? 10.532 4.844 -8.202 1.00 87.56 90 ASP A CA 1
ATOM 721 C C . ASP A 1 90 ? 9.783 5.602 -9.309 1.00 87.56 90 ASP A C 1
ATOM 723 O O . ASP A 1 90 ? 10.173 6.728 -9.631 1.00 87.56 90 ASP A O 1
ATOM 727 N N . PRO A 1 91 ? 8.750 5.003 -9.929 1.00 86.81 91 PRO A N 1
ATOM 728 C CA . PRO A 1 91 ? 8.006 5.673 -10.980 1.00 86.81 91 PRO A CA 1
ATOM 729 C C . PRO A 1 91 ? 7.157 6.801 -10.394 1.00 86.81 91 PRO A C 1
ATOM 731 O O . PRO A 1 91 ? 6.392 6.598 -9.446 1.00 86.81 91 PRO A O 1
ATOM 734 N N . ASP A 1 92 ? 7.235 7.978 -11.007 1.00 75.88 92 ASP A N 1
ATOM 735 C CA . ASP A 1 92 ? 6.399 9.113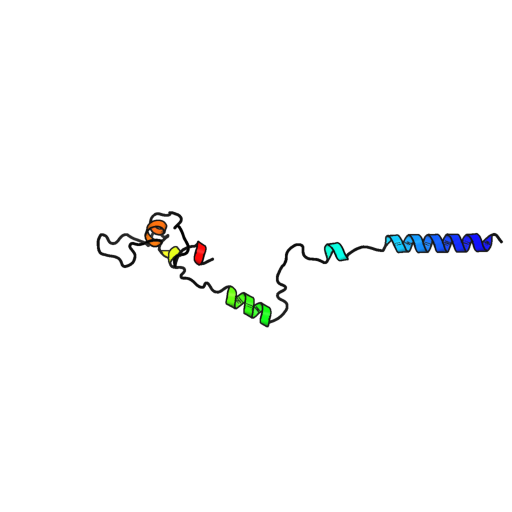 -10.628 1.00 75.88 92 ASP A CA 1
ATOM 736 C C . ASP A 1 92 ? 4.937 8.903 -11.078 1.00 75.88 92 ASP A C 1
ATOM 738 O O . ASP A 1 92 ? 4.644 8.650 -12.250 1.00 75.88 92 ASP A O 1
ATOM 742 N N . GLY A 1 93 ? 3.988 9.084 -10.154 1.00 69.62 93 GLY A N 1
ATOM 743 C CA . GLY A 1 93 ? 2.561 9.245 -10.463 1.00 69.62 93 GLY A CA 1
ATOM 744 C C . GLY A 1 93 ? 1.650 8.024 -10.254 1.00 69.62 93 GLY A C 1
ATOM 745 O O . GLY A 1 93 ? 1.992 7.032 -9.616 1.00 69.62 93 GLY A O 1
ATOM 746 N N . SER A 1 94 ? 0.423 8.144 -10.776 1.00 70.31 94 SER A N 1
ATOM 747 C CA . SER A 1 94 ? -0.715 7.224 -10.598 1.00 70.31 94 SER A CA 1
ATOM 748 C C . SER A 1 94 ? -1.106 6.512 -11.905 1.00 70.31 94 SER A C 1
ATOM 750 O O . SER A 1 94 ? -2.270 6.507 -12.310 1.00 70.31 94 SER A O 1
ATOM 752 N N . GLY A 1 95 ? -0.109 5.978 -12.614 1.00 74.25 95 GLY A N 1
ATOM 753 C CA . GLY A 1 95 ? -0.307 5.208 -13.844 1.00 74.25 95 GLY A CA 1
ATOM 754 C C . GLY A 1 95 ? -0.546 3.720 -13.584 1.00 74.25 95 GLY A C 1
ATOM 755 O O . GLY A 1 95 ? -0.046 3.161 -12.613 1.00 74.25 95 GLY A O 1
ATOM 756 N N . ASN A 1 96 ? -1.281 3.054 -14.482 1.00 79.75 96 ASN A N 1
ATOM 757 C CA . ASN A 1 96 ? -1.525 1.616 -14.366 1.00 79.75 96 ASN A CA 1
ATOM 758 C C . ASN A 1 96 ? -0.190 0.852 -14.286 1.00 79.75 96 ASN A C 1
ATOM 760 O O . ASN A 1 96 ? 0.728 1.139 -15.053 1.00 79.75 96 ASN A O 1
ATOM 764 N N . SER A 1 97 ? -0.107 -0.159 -13.417 1.00 82.06 97 SER A N 1
ATOM 765 C CA . SER A 1 97 ? 1.142 -0.869 -13.103 1.00 82.06 97 SER A CA 1
ATOM 766 C C . SER A 1 97 ? 2.206 0.016 -12.438 1.00 82.06 97 SER A C 1
ATOM 768 O O . SER A 1 97 ? 3.387 -0.119 -12.741 1.00 82.06 97 SER A O 1
ATOM 770 N N . THR A 1 98 ? 1.816 0.905 -11.518 1.00 88.56 98 THR A N 1
ATOM 771 C CA . THR A 1 98 ? 2.722 1.439 -10.486 1.00 88.56 98 THR A CA 1
ATOM 772 C C . THR A 1 98 ? 2.439 0.784 -9.130 1.00 88.56 98 THR A C 1
ATOM 774 O O . THR A 1 98 ? 1.284 0.447 -8.848 1.00 88.56 98 THR A O 1
ATOM 777 N N . PRO A 1 99 ? 3.449 0.647 -8.247 1.00 86.75 99 PRO A N 1
ATOM 778 C CA . PRO A 1 99 ? 3.225 0.166 -6.884 1.00 86.75 99 PRO A CA 1
ATOM 779 C C . PRO A 1 99 ? 2.202 1.018 -6.122 1.00 86.75 99 PRO A C 1
ATOM 781 O O . PRO A 1 99 ? 1.335 0.480 -5.447 1.00 86.75 99 PRO A O 1
ATOM 784 N N . VAL A 1 100 ? 2.267 2.346 -6.278 1.00 87.81 100 VAL A N 1
ATOM 785 C CA . VAL A 1 100 ? 1.405 3.312 -5.571 1.00 87.81 100 VAL A CA 1
ATOM 786 C C . VAL A 1 100 ? -0.071 3.165 -5.932 1.00 87.81 100 VAL A C 1
ATOM 788 O O . VAL A 1 100 ? -0.923 3.476 -5.114 1.00 87.81 100 VAL A O 1
ATOM 791 N N . GLN A 1 101 ? -0.391 2.749 -7.158 1.00 87.44 101 GLN A N 1
ATOM 792 C CA . GLN A 1 101 ? -1.782 2.618 -7.587 1.00 87.44 101 GLN A CA 1
ATOM 793 C C . GLN A 1 101 ? -2.347 1.211 -7.352 1.00 87.44 101 GLN A C 1
ATOM 795 O O . GLN A 1 101 ? -3.563 1.032 -7.312 1.00 87.44 101 GLN A O 1
ATOM 800 N N . TYR A 1 102 ? -1.475 0.210 -7.232 1.00 87.81 102 TYR A N 1
ATOM 801 C CA . TYR A 1 102 ? -1.874 -1.169 -6.972 1.00 87.81 102 TYR A CA 1
ATOM 802 C C . TYR A 1 102 ? -2.258 -1.415 -5.504 1.00 87.81 102 TYR A C 1
ATOM 804 O O . TYR A 1 102 ? -3.168 -2.206 -5.250 1.00 87.81 102 TYR A O 1
ATOM 812 N N . TRP A 1 103 ? -1.566 -0.752 -4.571 1.00 82.31 103 TRP A N 1
ATOM 813 C CA . TRP A 1 103 ? -1.782 -0.835 -3.121 1.00 82.31 103 TRP A CA 1
ATOM 814 C C . TRP A 1 103 ? -2.649 0.311 -2.600 1.00 82.31 103 TRP A C 1
ATOM 816 O O . TRP A 1 103 ? -3.465 0.045 -1.690 1.00 82.31 103 TRP A O 1
#

pLDDT: mean 82.68, std 8.58, range [53.06, 95.06]

Sequence (103 aa):
MKKNKHYIKRALLLTMGCLLFSSCNKFLDENPDMRTEINTVDKVAQLLVSAYPGYSYFFTESATDNFEDKGPGQGSHLNQPMIDLYLWKDPDGSGNSTPVQYW

Radius of gyration: 33.05 Å; chains: 1; bounding box: 45×21×105 Å